Protein AF-A0A524C514-F1 (afdb_monomer_lite)

pLDDT: mean 96.45, std 3.99, range [68.5, 98.69]

Sequence (73 aa):
MKIGYPCINLSMDCRSSRTFRLKNYSESKLIETVYGNLNCLQKILEYNLKYNFYFFRITSDLIPFGSHPIMKF

Secondary structure (DSSP, 8-state):
---EEES--TTSS--S-----GGG--HHHHHHHHHHHHHHHHHHHHHHHHTT--EEEPPGGGSTTTTSTT---

Foldseek 3Di:
DAAEDEQDDPVDPAHLQDEDDPVPDDPVVQCVNLVSSVVVVVVVVVVCVVVRHPDYHHDPSSRYCPPPPVPPD

Structure (mmCIF, N/CA/C/O backbone):
data_AF-A0A524C514-F1
#
_entry.id   AF-A0A524C514-F1
#
loop_
_atom_site.group_PDB
_atom_site.id
_atom_site.type_symbol
_atom_site.label_atom_id
_atom_site.label_alt_id
_atom_site.label_comp_id
_atom_site.label_asym_id
_atom_site.label_entity_id
_atom_site.label_seq_id
_atom_site.pdbx_PDB_ins_code
_atom_site.Cartn_x
_atom_site.Cartn_y
_atom_site.Cartn_z
_atom_site.occupancy
_atom_site.B_iso_or_equiv
_atom_site.auth_seq_id
_atom_site.auth_comp_id
_atom_site.auth_asym_id
_atom_site.auth_atom_id
_atom_site.pdbx_PDB_model_num
ATOM 1 N N . MET A 1 1 ? -24.378 1.142 13.308 1.00 85.44 1 MET A N 1
ATOM 2 C CA . MET A 1 1 ? -23.622 1.839 12.241 1.00 85.44 1 MET A CA 1
ATOM 3 C C . MET A 1 1 ? -22.137 1.554 12.446 1.00 85.44 1 MET A C 1
ATOM 5 O O . MET A 1 1 ? -21.708 1.604 13.590 1.00 85.44 1 MET A O 1
ATOM 9 N N . LYS A 1 2 ? -21.377 1.188 11.403 1.00 93.75 2 LYS A N 1
ATOM 10 C CA . LYS A 1 2 ? -19.922 0.937 11.494 1.00 93.75 2 LYS A CA 1
ATOM 11 C C . LYS A 1 2 ? -19.163 2.162 10.976 1.00 93.75 2 LYS A C 1
ATOM 13 O O . LYS A 1 2 ? -19.557 2.708 9.950 1.00 93.75 2 LYS A O 1
ATOM 18 N N . ILE A 1 3 ? -18.107 2.582 11.674 1.00 96.44 3 ILE A N 1
ATOM 19 C CA . ILE A 1 3 ? -17.264 3.727 11.291 1.00 96.44 3 ILE A CA 1
ATOM 20 C C . ILE A 1 3 ? -15.980 3.213 10.639 1.00 96.44 3 ILE A C 1
ATOM 22 O O . ILE A 1 3 ? -15.476 2.143 10.991 1.00 96.44 3 ILE A O 1
ATOM 26 N N . GLY A 1 4 ? -15.466 3.983 9.684 1.00 97.19 4 GLY A N 1
ATOM 27 C CA . GLY A 1 4 ? -14.242 3.677 8.969 1.00 97.19 4 GLY A CA 1
ATOM 28 C C . GLY A 1 4 ? -13.572 4.897 8.369 1.00 97.19 4 GLY A C 1
ATOM 29 O O . GLY A 1 4 ? -14.126 5.994 8.382 1.00 97.19 4 GLY A O 1
ATOM 30 N N . TYR A 1 5 ? -12.385 4.680 7.814 1.00 97.94 5 TYR A N 1
ATOM 31 C CA . TYR A 1 5 ? -11.600 5.704 7.133 1.00 97.94 5 TYR A CA 1
ATOM 32 C C . TYR A 1 5 ? -10.875 5.113 5.912 1.00 97.94 5 TYR A C 1
ATOM 34 O O . TYR A 1 5 ? -10.763 3.888 5.781 1.00 97.94 5 TYR A O 1
ATOM 42 N N . PRO A 1 6 ? -10.422 5.957 4.970 1.00 97.81 6 PRO A N 1
ATOM 43 C CA . PRO A 1 6 ? -9.787 5.477 3.755 1.00 97.81 6 PRO A CA 1
ATOM 44 C C . PRO A 1 6 ? -8.258 5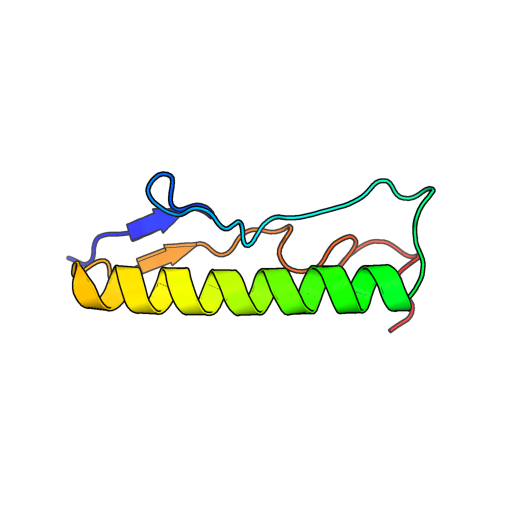.412 3.850 1.00 97.81 6 PRO A C 1
ATOM 46 O O . PRO A 1 6 ? -7.609 6.362 4.275 1.00 97.81 6 PRO A O 1
ATOM 49 N N . CYS A 1 7 ? -7.693 4.341 3.294 1.00 96.81 7 CYS A N 1
ATOM 50 C CA . CYS A 1 7 ? -6.313 4.163 2.833 1.00 96.81 7 CYS A CA 1
ATOM 51 C C . CYS A 1 7 ? -5.193 4.189 3.883 1.00 96.81 7 CYS A C 1
ATOM 53 O O . CYS A 1 7 ? -4.347 3.298 3.866 1.00 96.81 7 CYS A O 1
ATOM 55 N N . ILE A 1 8 ? -5.131 5.207 4.740 1.00 96.38 8 ILE A N 1
ATOM 56 C CA . ILE A 1 8 ? -3.971 5.500 5.587 1.00 96.38 8 ILE A CA 1
ATOM 57 C C . ILE A 1 8 ? -4.387 5.745 7.031 1.00 96.38 8 ILE A C 1
ATOM 59 O O . ILE A 1 8 ? -5.404 6.381 7.293 1.00 96.38 8 ILE A O 1
ATOM 63 N N . ASN A 1 9 ? -3.560 5.281 7.962 1.00 97.31 9 ASN A N 1
ATOM 64 C CA . ASN A 1 9 ? -3.652 5.636 9.369 1.00 97.31 9 ASN A CA 1
ATOM 65 C C . ASN A 1 9 ? -2.515 6.614 9.697 1.00 97.31 9 ASN A C 1
ATOM 67 O O . ASN A 1 9 ? -1.347 6.244 9.615 1.00 97.31 9 ASN A O 1
ATOM 71 N N . LEU A 1 10 ? -2.851 7.862 10.033 1.00 96.31 10 LEU A N 1
ATOM 72 C CA . LEU A 1 10 ? -1.866 8.918 10.309 1.00 96.31 10 LEU A CA 1
ATOM 73 C C . LEU A 1 10 ? -1.160 8.763 11.664 1.00 96.31 10 LEU A C 1
ATOM 75 O O . LEU A 1 10 ? -0.162 9.433 11.903 1.00 96.31 10 LEU A O 1
ATOM 79 N N . SER A 1 11 ? -1.660 7.889 12.537 1.00 95.50 11 SER A N 1
ATOM 80 C CA . SER A 1 11 ? -1.063 7.593 13.841 1.00 95.50 11 SER A CA 1
ATOM 81 C C . SER A 1 11 ? -0.050 6.443 13.794 1.00 95.50 11 SER A C 1
ATOM 83 O O . SER A 1 11 ? 0.462 6.055 14.840 1.00 95.50 11 SER A O 1
ATOM 85 N N . MET A 1 12 ? 0.209 5.861 12.618 1.00 94.75 12 MET A N 1
ATOM 86 C CA . MET A 1 12 ? 1.124 4.731 12.436 1.00 94.75 12 MET A CA 1
ATOM 87 C C . MET A 1 12 ? 2.355 5.121 11.613 1.00 94.75 12 MET A C 1
ATOM 89 O O . MET A 1 12 ? 2.254 5.860 10.637 1.00 94.75 12 MET A O 1
ATOM 93 N N . ASP A 1 13 ? 3.501 4.520 11.936 1.00 94.88 13 ASP A N 1
ATOM 94 C CA . ASP A 1 13 ? 4.779 4.785 11.253 1.00 94.88 13 ASP A CA 1
ATOM 95 C C . ASP A 1 13 ? 4.946 4.046 9.913 1.00 94.88 13 ASP A C 1
ATOM 97 O O . ASP A 1 13 ? 5.962 4.184 9.232 1.00 94.88 13 ASP A O 1
ATOM 101 N N . CYS A 1 14 ? 3.967 3.232 9.510 1.00 95.81 14 CYS A N 1
ATOM 102 C CA . CYS A 1 14 ? 4.003 2.497 8.249 1.00 95.81 14 CYS A CA 1
ATOM 103 C C . CYS A 1 14 ? 2.941 3.000 7.266 1.00 95.81 14 CYS A C 1
ATOM 105 O O . CYS A 1 14 ? 1.937 3.598 7.648 1.00 95.81 14 CYS A O 1
ATOM 107 N N . ARG A 1 15 ? 3.139 2.712 5.971 1.00 95.00 15 ARG A N 1
ATOM 108 C CA . ARG A 1 15 ? 2.150 2.986 4.918 1.00 95.00 15 ARG A CA 1
ATOM 109 C C . ARG A 1 15 ? 1.888 1.747 4.069 1.00 95.00 15 ARG A C 1
ATOM 111 O O . ARG A 1 15 ? 2.831 1.091 3.638 1.00 95.00 15 ARG A O 1
ATOM 118 N N . SER A 1 16 ? 0.613 1.478 3.791 1.00 97.38 16 SER A N 1
ATOM 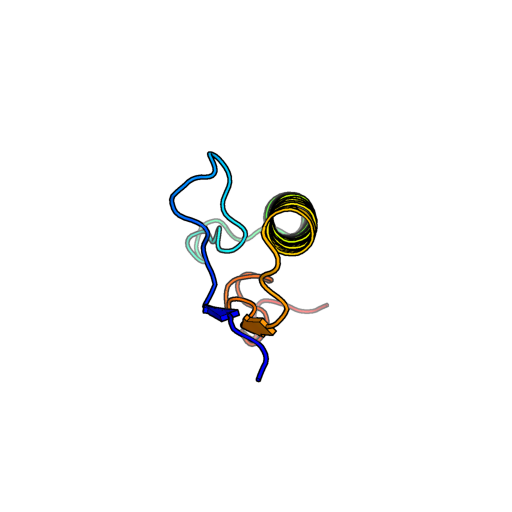119 C CA . SER A 1 16 ? 0.149 0.437 2.860 1.00 97.38 16 SER A CA 1
ATOM 120 C C . SER A 1 16 ? 0.074 0.916 1.402 1.00 97.38 16 SER A C 1
ATOM 122 O O . SER A 1 16 ? -0.268 0.140 0.518 1.00 97.38 16 SER A O 1
ATOM 124 N N . SER A 1 17 ? 0.391 2.190 1.147 1.00 97.44 17 SER A N 1
ATOM 125 C CA . SER A 1 17 ? 0.303 2.867 -0.155 1.00 97.44 17 SER A CA 1
ATOM 126 C C . SER A 1 17 ? 1.666 3.225 -0.749 1.00 97.44 17 SER A C 1
ATOM 128 O O . SER A 1 17 ? 1.804 4.226 -1.453 1.00 97.44 17 SER A O 1
ATOM 130 N N . ARG A 1 18 ? 2.722 2.467 -0.427 1.00 97.31 18 ARG A N 1
ATOM 131 C CA . ARG A 1 18 ? 4.042 2.745 -1.003 1.00 97.31 18 ARG A CA 1
ATOM 132 C C . ARG A 1 18 ? 4.017 2.371 -2.478 1.00 97.31 18 ARG A C 1
ATOM 134 O O . ARG A 1 18 ? 3.571 1.289 -2.842 1.00 97.31 18 ARG A O 1
ATOM 141 N N . THR A 1 19 ? 4.550 3.263 -3.298 1.00 97.25 19 THR A N 1
ATOM 142 C CA . THR A 1 19 ? 4.752 3.069 -4.731 1.00 97.25 19 THR A CA 1
ATOM 143 C C . THR A 1 19 ? 6.150 3.553 -5.110 1.00 97.25 19 THR A C 1
ATOM 145 O O . THR A 1 19 ? 6.883 4.113 -4.290 1.00 97.25 19 THR A O 1
ATOM 148 N N . PHE A 1 20 ? 6.545 3.336 -6.355 1.00 97.56 20 PHE A N 1
ATOM 149 C CA . PHE A 1 20 ? 7.817 3.788 -6.900 1.00 97.56 20 PHE A CA 1
ATOM 150 C C . PHE A 1 20 ? 7.624 4.282 -8.332 1.00 97.56 20 PHE A C 1
ATOM 152 O O . PHE A 1 20 ? 6.599 4.050 -8.961 1.00 97.56 20 PHE A O 1
ATOM 159 N N . ARG A 1 21 ? 8.608 5.012 -8.862 1.00 97.50 21 ARG A N 1
ATOM 160 C CA . ARG A 1 21 ? 8.547 5.498 -10.248 1.00 97.50 21 ARG A CA 1
ATOM 161 C C . ARG A 1 21 ? 8.697 4.335 -11.225 1.00 97.50 21 ARG A C 1
ATOM 163 O O . ARG A 1 21 ? 9.567 3.497 -11.016 1.00 97.50 21 ARG A O 1
ATOM 170 N N . LEU A 1 22 ? 7.966 4.374 -12.340 1.00 96.94 22 LEU A N 1
ATOM 171 C CA . LEU A 1 22 ? 7.998 3.342 -13.387 1.00 96.94 22 LEU A CA 1
ATOM 172 C C . LEU A 1 22 ? 9.420 3.031 -13.888 1.00 96.94 22 LEU A C 1
ATOM 174 O O . LEU A 1 22 ? 9.755 1.879 -14.123 1.00 96.94 22 LEU A O 1
ATOM 178 N N . LYS A 1 23 ? 10.296 4.042 -13.960 1.00 97.62 23 LYS A N 1
ATOM 179 C CA . LYS A 1 23 ? 11.711 3.869 -14.342 1.00 97.62 23 LYS A CA 1
ATOM 180 C C . LYS A 1 23 ? 12.510 2.915 -13.437 1.00 97.62 23 LYS A C 1
ATOM 182 O O . LYS A 1 23 ? 13.562 2.447 -13.840 1.00 97.62 23 LYS A O 1
ATOM 187 N N . ASN A 1 24 ? 12.044 2.682 -12.209 1.00 96.56 24 ASN A N 1
ATOM 188 C CA . ASN A 1 24 ? 12.682 1.810 -11.222 1.00 96.56 24 ASN A CA 1
ATOM 189 C C . ASN A 1 24 ? 11.984 0.442 -11.141 1.00 96.56 24 ASN A C 1
ATOM 191 O O . ASN A 1 24 ? 12.127 -0.250 -10.133 1.00 96.56 24 ASN A O 1
ATOM 195 N N . TYR A 1 25 ? 11.160 0.095 -12.133 1.00 96.75 25 TYR A N 1
ATOM 196 C CA . TYR A 1 25 ? 10.409 -1.148 -12.119 1.00 96.75 25 TYR A CA 1
ATOM 197 C C . TYR A 1 25 ? 11.335 -2.352 -12.284 1.00 96.75 25 TYR A C 1
ATOM 199 O O . TYR A 1 25 ? 12.028 -2.498 -13.288 1.00 96.75 25 TYR A O 1
ATOM 207 N N . SER A 1 26 ? 11.295 -3.230 -11.290 1.00 96.31 26 SER A N 1
ATOM 208 C CA . SER A 1 26 ? 11.786 -4.599 -11.349 1.00 96.31 26 SER A CA 1
ATOM 209 C C . SER A 1 26 ? 10.812 -5.480 -10.574 1.00 96.31 26 SER A C 1
ATOM 211 O O . SER A 1 26 ? 10.138 -5.010 -9.654 1.00 96.31 26 SER A O 1
ATOM 213 N N . GLU A 1 27 ? 10.753 -6.762 -10.918 1.00 95.75 27 GLU A N 1
ATOM 214 C CA . GLU A 1 27 ? 9.929 -7.735 -10.197 1.00 95.75 27 GLU A CA 1
ATOM 215 C C . GLU A 1 27 ? 10.305 -7.797 -8.708 1.00 95.75 27 GLU A C 1
ATOM 217 O O . GLU A 1 27 ? 9.437 -7.724 -7.843 1.00 95.75 27 GLU A O 1
ATOM 222 N N . SER A 1 28 ? 11.605 -7.798 -8.399 1.00 97.12 28 SER A N 1
ATOM 223 C CA . SER A 1 28 ? 12.104 -7.768 -7.020 1.00 97.12 28 SER A CA 1
ATOM 224 C C . SER A 1 28 ? 11.596 -6.559 -6.231 1.00 97.12 28 SER A C 1
ATOM 226 O O . SER A 1 28 ? 11.123 -6.707 -5.106 1.00 97.12 28 SER A O 1
ATOM 228 N N . LYS A 1 29 ? 11.630 -5.364 -6.835 1.00 97.19 29 LYS A N 1
ATOM 229 C CA . LYS A 1 29 ? 11.163 -4.128 -6.202 1.00 97.19 29 LYS A CA 1
ATOM 230 C C . LYS A 1 29 ? 9.648 -4.106 -6.042 1.00 97.19 29 LYS A C 1
ATOM 232 O O . LYS A 1 29 ? 9.147 -3.598 -5.038 1.00 97.19 29 LYS A O 1
ATOM 237 N N . LEU A 1 30 ? 8.920 -4.658 -7.011 1.00 97.25 30 LEU A N 1
ATOM 238 C CA . LEU A 1 30 ? 7.476 -4.834 -6.918 1.00 97.25 30 LEU A CA 1
ATOM 239 C C . LEU A 1 30 ? 7.123 -5.739 -5.733 1.00 97.25 30 LEU A C 1
ATOM 241 O O . LEU A 1 30 ? 6.371 -5.306 -4.863 1.00 97.25 30 LEU A O 1
ATOM 245 N N . ILE A 1 31 ? 7.710 -6.937 -5.660 1.00 97.25 31 ILE A N 1
ATOM 246 C CA . ILE A 1 31 ? 7.468 -7.911 -4.586 1.00 97.25 31 ILE A CA 1
ATOM 247 C C . ILE A 1 31 ? 7.807 -7.310 -3.218 1.00 97.25 31 ILE A C 1
ATOM 249 O O . ILE A 1 31 ? 6.982 -7.364 -2.309 1.00 97.25 31 ILE A O 1
ATOM 253 N N . GLU A 1 32 ? 8.972 -6.672 -3.074 1.00 98.25 32 GLU A N 1
ATOM 254 C CA . GLU A 1 32 ? 9.381 -5.999 -1.832 1.00 98.25 32 GLU A CA 1
ATOM 255 C C . GLU A 1 32 ? 8.366 -4.921 -1.403 1.00 98.25 32 GLU A C 1
ATOM 257 O O . GLU A 1 32 ? 7.969 -4.818 -0.232 1.00 98.25 32 GLU A O 1
ATOM 262 N N . THR A 1 33 ? 7.908 -4.114 -2.365 1.00 98.12 33 THR A N 1
ATOM 263 C CA . THR A 1 33 ? 6.957 -3.031 -2.104 1.00 98.12 33 THR A CA 1
ATOM 264 C C . THR A 1 33 ? 5.594 -3.585 -1.692 1.00 98.12 33 THR A C 1
ATOM 266 O O . THR A 1 33 ? 5.058 -3.151 -0.668 1.00 98.12 33 THR A O 1
ATOM 269 N N . VAL A 1 34 ? 5.072 -4.570 -2.431 1.00 98.19 34 VAL A N 1
ATOM 270 C CA . VAL A 1 34 ? 3.797 -5.250 -2.151 1.00 98.19 34 VAL A CA 1
ATOM 271 C C . VAL A 1 34 ? 3.843 -5.936 -0.790 1.00 98.19 34 VAL A C 1
ATOM 273 O O . VAL A 1 34 ? 2.939 -5.736 0.019 1.00 98.19 34 VAL A O 1
ATOM 276 N N . TYR A 1 35 ? 4.919 -6.663 -0.484 1.00 98.50 35 TYR A N 1
ATOM 277 C CA . TYR A 1 35 ? 5.084 -7.350 0.794 1.00 98.50 35 TYR A CA 1
ATOM 278 C C . TYR A 1 35 ? 4.975 -6.383 1.975 1.00 98.50 35 TYR A C 1
ATOM 280 O O . TYR A 1 35 ? 4.168 -6.583 2.883 1.00 98.50 35 TYR A O 1
ATOM 288 N N . GLY A 1 36 ? 5.730 -5.281 1.962 1.00 98.50 36 GLY A N 1
ATOM 289 C CA . GLY A 1 36 ? 5.630 -4.333 3.072 1.00 98.50 36 GLY A CA 1
ATOM 290 C C . GLY A 1 36 ? 4.330 -3.510 3.064 1.00 98.50 36 GLY A C 1
ATOM 291 O O . GLY A 1 36 ? 3.899 -3.080 4.134 1.00 98.50 36 GLY A O 1
ATOM 292 N N . ASN A 1 37 ? 3.667 -3.333 1.912 1.00 98.56 37 ASN A N 1
ATOM 293 C CA . ASN A 1 37 ? 2.332 -2.729 1.859 1.00 98.56 37 ASN A CA 1
ATOM 294 C C . ASN A 1 37 ? 1.290 -3.628 2.540 1.00 98.56 37 ASN A C 1
ATOM 296 O O . ASN A 1 37 ? 0.517 -3.136 3.362 1.00 98.56 37 ASN A O 1
ATOM 300 N N . LEU A 1 38 ? 1.310 -4.936 2.257 1.00 98.69 38 LEU A N 1
ATOM 301 C CA . LEU A 1 38 ? 0.449 -5.939 2.892 1.00 98.69 38 LEU A CA 1
ATOM 302 C C . LEU A 1 38 ? 0.729 -6.061 4.393 1.00 98.69 38 LEU A C 1
ATOM 304 O O . LEU A 1 38 ? -0.206 -6.054 5.190 1.00 98.69 38 LEU A O 1
ATOM 308 N N . ASN A 1 39 ? 2.004 -6.071 4.793 1.00 98.56 39 ASN A N 1
ATOM 309 C CA . ASN A 1 39 ? 2.389 -6.073 6.205 1.00 98.56 39 ASN A CA 1
ATOM 310 C C . ASN A 1 39 ? 1.840 -4.835 6.940 1.00 98.56 39 ASN A C 1
ATOM 312 O O . ASN A 1 39 ? 1.302 -4.938 8.039 1.00 98.56 39 ASN A O 1
ATOM 316 N N . CYS A 1 40 ? 1.923 -3.647 6.333 1.00 98.38 40 CYS A N 1
ATOM 317 C CA . CYS A 1 40 ? 1.341 -2.454 6.945 1.00 98.38 40 CYS A CA 1
ATOM 318 C C . CYS A 1 40 ? -0.195 -2.476 6.945 1.00 98.38 40 CYS A C 1
ATOM 320 O O . CYS A 1 40 ? -0.807 -2.056 7.924 1.00 98.38 40 CYS A O 1
ATOM 322 N N . LEU A 1 41 ? -0.830 -2.989 5.885 1.00 98.62 41 LEU A N 1
ATOM 323 C CA . LEU A 1 41 ? -2.281 -3.167 5.840 1.00 98.62 41 LEU A CA 1
ATOM 324 C C . LEU A 1 41 ? -2.763 -4.054 6.992 1.00 98.62 41 LEU A C 1
ATOM 326 O O . LEU A 1 41 ? -3.716 -3.684 7.670 1.00 98.62 41 LEU A O 1
ATOM 330 N N . GLN A 1 42 ? -2.083 -5.171 7.258 1.00 98.62 42 GLN A N 1
ATOM 331 C CA . GLN A 1 42 ? -2.400 -6.029 8.397 1.00 98.62 42 GLN A CA 1
ATOM 332 C C . GLN A 1 42 ? -2.348 -5.246 9.715 1.00 98.62 42 GLN A C 1
ATOM 334 O O . GLN A 1 42 ? -3.322 -5.251 10.465 1.00 98.62 42 GLN A O 1
ATOM 339 N N . LYS A 1 43 ? -1.270 -4.491 9.957 1.00 98.44 43 LYS A N 1
ATOM 340 C CA . LYS A 1 43 ? -1.138 -3.657 11.163 1.00 98.44 43 LYS A CA 1
ATOM 341 C C . LYS A 1 43 ? -2.244 -2.601 11.277 1.00 98.44 43 LYS A C 1
ATOM 343 O O . LYS A 1 43 ? -2.723 -2.333 12.376 1.00 98.44 43 LYS A O 1
ATOM 348 N N . ILE A 1 44 ? -2.673 -2.011 10.158 1.00 98.31 44 ILE A N 1
ATOM 349 C CA . ILE A 1 44 ? -3.813 -1.082 10.122 1.00 98.31 44 ILE A CA 1
ATOM 350 C C . ILE A 1 44 ? -5.104 -1.798 10.538 1.00 98.31 44 ILE A C 1
ATOM 352 O O . ILE A 1 44 ? -5.875 -1.251 11.321 1.00 98.31 44 ILE A O 1
ATOM 356 N N . LEU A 1 45 ? -5.351 -3.015 10.049 1.00 98.31 45 LEU A N 1
ATOM 357 C CA . LEU A 1 45 ? -6.547 -3.785 10.405 1.00 98.31 45 LEU A CA 1
ATOM 358 C C . LEU A 1 45 ? -6.539 -4.220 11.879 1.00 98.31 45 LEU A C 1
ATOM 360 O O . LEU A 1 45 ? -7.571 -4.133 12.541 1.00 98.31 45 LEU A O 1
ATOM 364 N N . GLU A 1 46 ? -5.382 -4.612 12.413 1.00 98.44 46 GLU A N 1
ATOM 365 C CA . GLU A 1 46 ? -5.194 -4.914 13.839 1.00 98.44 46 GLU A CA 1
ATOM 366 C C . GLU A 1 46 ? -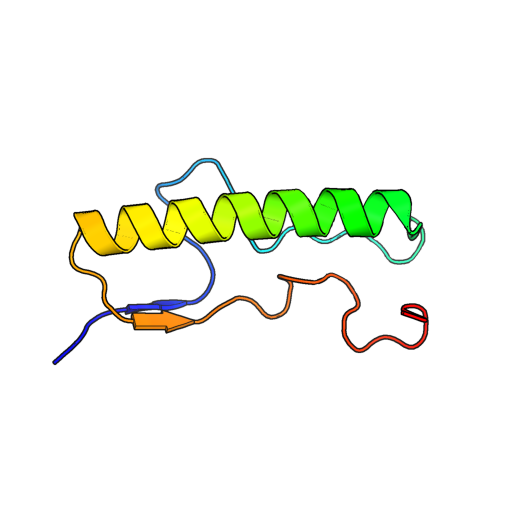5.442 -3.675 14.715 1.00 98.44 46 GLU A C 1
ATOM 368 O O . GLU A 1 46 ? -6.165 -3.745 15.713 1.00 98.44 46 GLU A O 1
ATOM 373 N N . TYR A 1 47 ? -4.914 -2.513 14.311 1.00 98.00 47 TYR A N 1
ATOM 374 C CA . TYR A 1 47 ? -5.208 -1.234 14.958 1.00 98.00 47 TYR A CA 1
ATOM 375 C C . TYR A 1 47 ? -6.711 -0.934 14.918 1.00 98.00 47 TYR A C 1
ATOM 377 O O . TYR A 1 47 ? -7.317 -0.593 15.931 1.00 98.00 47 TYR A O 1
ATOM 385 N N . ASN A 1 48 ? -7.338 -1.097 13.757 1.00 97.94 48 ASN A N 1
ATOM 386 C CA . ASN A 1 48 ? -8.757 -0.822 13.572 1.00 97.94 48 ASN A CA 1
ATOM 387 C C . ASN A 1 48 ? -9.628 -1.683 14.483 1.00 97.94 48 ASN A C 1
ATOM 389 O O . ASN A 1 48 ? -10.528 -1.153 15.132 1.00 97.94 48 ASN A O 1
ATOM 393 N N . LEU A 1 49 ? -9.308 -2.974 14.600 1.00 97.94 49 LEU A N 1
ATOM 394 C CA . LEU A 1 49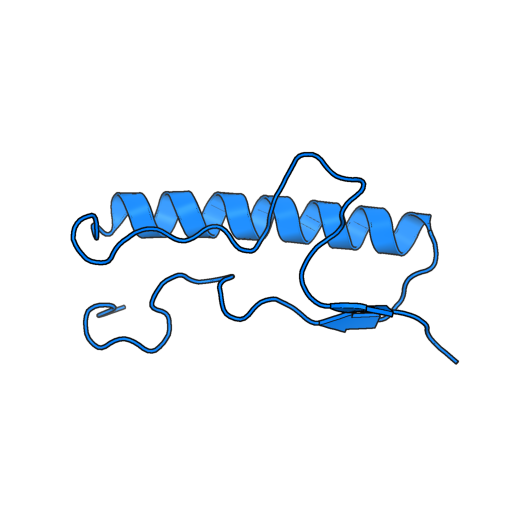 ? -9.981 -3.881 15.521 1.00 97.94 49 LEU A CA 1
ATOM 395 C C . LEU A 1 49 ? -9.846 -3.412 16.976 1.00 97.94 49 LEU A C 1
ATOM 397 O O . LEU A 1 49 ? -10.841 -3.381 17.695 1.00 97.94 49 LEU A O 1
ATOM 401 N N . LYS A 1 50 ? -8.645 -2.986 17.391 1.00 98.00 50 LYS A N 1
ATOM 402 C CA . LYS A 1 50 ? -8.373 -2.478 18.746 1.00 98.00 50 LYS A CA 1
ATOM 403 C C . LYS A 1 50 ? -9.161 -1.205 19.088 1.00 98.00 50 LYS A C 1
ATOM 405 O O . LYS A 1 50 ? -9.531 -1.021 20.244 1.00 98.00 50 LYS A O 1
ATOM 410 N N . TYR A 1 51 ? -9.404 -0.332 18.111 1.00 97.31 51 TYR A N 1
ATOM 411 C CA . TYR A 1 51 ? -10.075 0.964 18.306 1.00 97.31 51 TYR A CA 1
ATOM 412 C C . TYR A 1 51 ? -11.509 1.012 17.750 1.00 97.31 51 TYR A C 1
ATOM 414 O O . TYR A 1 51 ? -12.085 2.089 17.619 1.00 97.31 51 TYR A O 1
ATOM 422 N N . ASN A 1 52 ? -12.110 -0.147 17.463 1.00 97.25 52 ASN A N 1
ATOM 423 C CA . ASN A 1 52 ? -13.495 -0.289 16.998 1.00 97.25 52 ASN A CA 1
ATOM 424 C C . ASN A 1 52 ? -13.810 0.421 15.662 1.00 97.25 52 ASN A C 1
ATOM 426 O O . ASN A 1 52 ? -14.947 0.829 15.410 1.00 97.25 52 ASN A O 1
ATOM 430 N N . PHE A 1 53 ? -12.820 0.529 14.771 1.00 97.81 53 PHE A N 1
ATOM 431 C CA . PHE A 1 53 ? -13.038 0.879 13.368 1.00 97.81 53 PHE A CA 1
ATOM 432 C C . PHE A 1 53 ? -13.336 -0.397 12.578 1.00 97.81 53 PHE A C 1
ATOM 434 O O . PHE A 1 53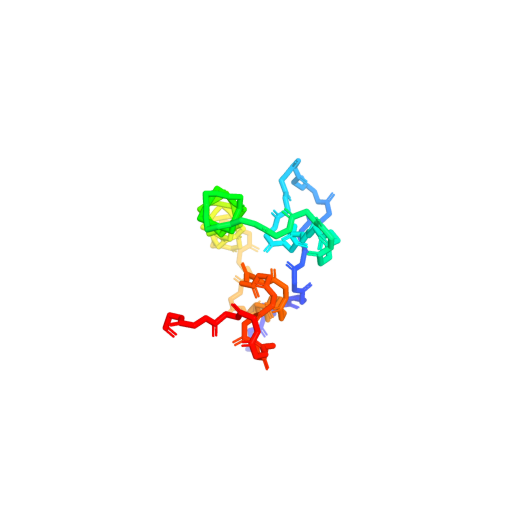 ? -12.481 -1.263 12.417 1.00 97.81 53 PHE A O 1
ATOM 441 N N . TYR A 1 54 ? -14.556 -0.528 12.063 1.00 97.56 54 TYR A N 1
ATOM 442 C CA . TYR A 1 54 ? -15.019 -1.762 11.409 1.00 97.56 54 TYR A CA 1
ATOM 443 C C . TYR A 1 54 ? -15.280 -1.600 9.913 1.00 97.56 54 TYR A C 1
ATOM 445 O O . TYR A 1 54 ? -15.902 -2.463 9.291 1.00 97.56 54 TYR A O 1
ATOM 453 N N . PHE A 1 55 ? -14.838 -0.487 9.334 1.00 98.12 55 PHE A N 1
ATOM 454 C CA . PHE A 1 55 ? -14.853 -0.265 7.900 1.00 98.12 55 PHE A CA 1
ATOM 455 C C . PHE A 1 55 ? -13.531 0.373 7.469 1.00 98.12 55 PHE A C 1
ATOM 457 O O . PHE A 1 55 ? -12.986 1.230 8.160 1.00 98.12 55 PHE A O 1
ATOM 464 N N . PHE A 1 56 ? -12.974 -0.070 6.347 1.00 98.12 56 PHE A N 1
ATOM 465 C CA . PHE A 1 56 ? -11.703 0.444 5.855 1.00 98.12 56 PHE A CA 1
ATOM 466 C C . PHE A 1 56 ? -11.652 0.322 4.336 1.00 98.12 56 PHE A C 1
ATOM 468 O O . PHE A 1 56 ? -11.905 -0.752 3.789 1.00 98.12 56 PHE A O 1
ATOM 475 N N . ARG A 1 57 ? -11.324 1.419 3.648 1.00 98.38 57 ARG A N 1
ATOM 476 C CA . ARG A 1 57 ? -11.102 1.394 2.198 1.00 98.38 57 ARG A CA 1
ATOM 477 C C . ARG A 1 57 ? -9.623 1.162 1.933 1.00 98.38 57 ARG A C 1
ATOM 479 O O . ARG A 1 57 ? -8.804 2.007 2.282 1.00 98.38 57 ARG A O 1
ATOM 486 N N . ILE A 1 58 ? -9.291 0.060 1.278 1.00 98.44 58 ILE A N 1
ATOM 487 C CA . ILE A 1 58 ? -7.919 -0.241 0.861 1.00 98.44 58 ILE A CA 1
ATOM 488 C C . ILE A 1 58 ? -7.471 0.772 -0.207 1.00 98.44 58 ILE A C 1
ATOM 490 O O . ILE A 1 58 ? -8.270 1.233 -1.022 1.00 98.44 58 ILE A O 1
ATOM 494 N N . THR A 1 59 ? -6.194 1.150 -0.179 1.00 97.88 59 THR A N 1
ATOM 495 C CA . THR A 1 59 ? -5.603 2.025 -1.199 1.00 97.88 59 THR A CA 1
ATOM 496 C C . THR A 1 59 ? -5.496 1.325 -2.560 1.00 97.88 59 THR A C 1
ATOM 498 O O . THR A 1 59 ? -5.209 0.132 -2.629 1.00 97.88 59 THR A O 1
ATOM 501 N N . SER A 1 60 ? -5.656 2.072 -3.654 1.00 96.94 60 SER A N 1
ATOM 502 C CA . SER A 1 60 ? -5.348 1.586 -5.008 1.00 96.94 60 SER A CA 1
ATOM 503 C C . SER A 1 60 ? -3.857 1.299 -5.199 1.00 96.94 60 SER A C 1
ATOM 505 O O . SER A 1 60 ? -3.492 0.448 -6.000 1.00 96.94 60 SER A O 1
ATOM 507 N N . ASP A 1 61 ? -2.999 1.961 -4.420 1.00 97.06 61 ASP A N 1
ATOM 508 C CA . ASP A 1 61 ? -1.543 1.800 -4.482 1.00 97.06 61 ASP A CA 1
ATOM 509 C C . ASP A 1 61 ? -1.037 0.566 -3.718 1.00 97.06 61 ASP A C 1
ATOM 511 O O . ASP A 1 61 ? 0.171 0.409 -3.546 1.00 97.06 61 ASP A O 1
ATOM 515 N N . LEU A 1 62 ? -1.936 -0.304 -3.227 1.00 98.06 62 LEU A N 1
ATOM 516 C CA . LEU A 1 62 ? -1.550 -1.513 -2.490 1.00 98.06 62 LEU A CA 1
ATOM 517 C C . LEU A 1 62 ? -0.595 -2.369 -3.331 1.00 98.06 62 LEU A C 1
ATOM 519 O O . LEU A 1 62 ? 0.427 -2.839 -2.825 1.00 98.06 62 LEU A O 1
ATOM 523 N N . ILE A 1 63 ? -0.921 -2.503 -4.619 1.00 97.50 63 ILE A N 1
ATOM 524 C CA . ILE A 1 63 ? -0.099 -3.151 -5.636 1.00 97.50 63 ILE A CA 1
ATOM 525 C C . ILE A 1 63 ? 0.328 -2.085 -6.659 1.00 97.50 63 ILE A C 1
ATOM 527 O O . ILE A 1 63 ? -0.477 -1.699 -7.513 1.00 97.50 63 ILE A O 1
ATOM 531 N N . PRO A 1 64 ? 1.580 -1.587 -6.597 1.00 97.06 64 PRO A N 1
ATOM 532 C CA . PRO A 1 64 ? 2.082 -0.608 -7.555 1.00 97.06 64 PRO A CA 1
ATOM 533 C C . PRO A 1 64 ? 1.961 -1.134 -8.980 1.00 97.06 64 PRO A C 1
ATOM 535 O O . PRO A 1 64 ? 2.439 -2.225 -9.267 1.00 97.06 64 PRO A O 1
ATOM 538 N N . PHE A 1 65 ? 1.374 -0.340 -9.877 1.00 96.75 65 PHE A N 1
ATOM 539 C CA . PHE A 1 65 ? 1.208 -0.696 -11.291 1.00 96.75 65 PHE A CA 1
ATOM 540 C C . PHE A 1 65 ? 0.272 -1.887 -11.558 1.00 96.75 65 PHE A C 1
ATOM 542 O O . PHE A 1 65 ? 0.340 -2.455 -12.642 1.00 96.75 65 PHE A O 1
ATOM 549 N N . GLY A 1 66 ? -0.638 -2.210 -10.626 1.00 95.25 66 GLY A N 1
ATOM 550 C CA . GLY A 1 66 ? -1.588 -3.332 -10.730 1.00 95.25 66 GLY A CA 1
ATOM 551 C C . GLY A 1 66 ? -2.387 -3.413 -12.038 1.00 95.25 66 GLY A C 1
ATOM 552 O O . GLY A 1 66 ? -2.735 -4.495 -12.489 1.00 95.25 66 GLY A O 1
ATOM 553 N N . SER A 1 67 ? -2.664 -2.269 -12.664 1.00 95.62 67 SER A N 1
ATOM 554 C CA . SER A 1 67 ? -3.394 -2.173 -13.934 1.00 95.62 67 SER A CA 1
ATOM 555 C C . SER A 1 67 ? -2.520 -1.754 -15.122 1.00 95.62 67 SER A C 1
ATOM 557 O O . SER A 1 67 ? -3.040 -1.476 -16.201 1.00 95.62 67 SER A O 1
ATOM 559 N N . HIS A 1 68 ? -1.207 -1.605 -14.934 1.00 96.75 68 HIS A N 1
ATOM 560 C CA . HIS A 1 68 ? -0.308 -1.113 -15.975 1.00 96.75 68 HIS A CA 1
ATOM 561 C C . HIS A 1 68 ? 0.235 -2.284 -16.813 1.00 96.75 68 HIS A C 1
ATOM 563 O O . HIS A 1 68 ? 0.703 -3.258 -16.227 1.00 96.75 68 HIS A O 1
ATOM 569 N N . PRO A 1 69 ? 0.352 -2.167 -18.151 1.00 95.75 69 PRO A N 1
ATOM 570 C CA . PRO A 1 69 ? 0.852 -3.242 -19.030 1.00 95.75 69 PRO A CA 1
ATOM 571 C C . PRO A 1 69 ? 2.277 -3.761 -18.752 1.00 95.75 69 PRO A C 1
ATOM 573 O O . PRO A 1 69 ? 2.729 -4.720 -19.373 1.00 95.75 69 PRO A O 1
ATOM 576 N N . ILE A 1 70 ? 3.022 -3.099 -17.861 1.00 94.81 70 ILE A N 1
ATOM 577 C CA . ILE A 1 70 ? 4.369 -3.533 -17.452 1.00 94.81 70 ILE A CA 1
ATOM 578 C C . ILE A 1 70 ? 4.300 -4.706 -16.468 1.00 94.81 70 ILE A C 1
ATOM 580 O O . ILE A 1 70 ? 5.243 -5.491 -16.375 1.00 94.81 70 ILE A O 1
ATOM 584 N N . MET A 1 71 ? 3.185 -4.816 -15.741 1.00 90.81 71 MET A N 1
ATOM 585 C CA . MET A 1 71 ? 2.900 -5.924 -14.851 1.00 90.81 71 MET A CA 1
ATOM 586 C C . MET A 1 71 ? 2.397 -7.088 -15.700 1.00 90.81 71 MET A C 1
ATOM 588 O O . MET A 1 71 ? 1.265 -7.084 -16.168 1.00 90.81 71 MET A O 1
ATOM 592 N N . LYS A 1 72 ? 3.289 -8.049 -15.951 1.00 86.44 72 LYS A N 1
ATOM 593 C CA . LYS A 1 72 ? 3.037 -9.235 -16.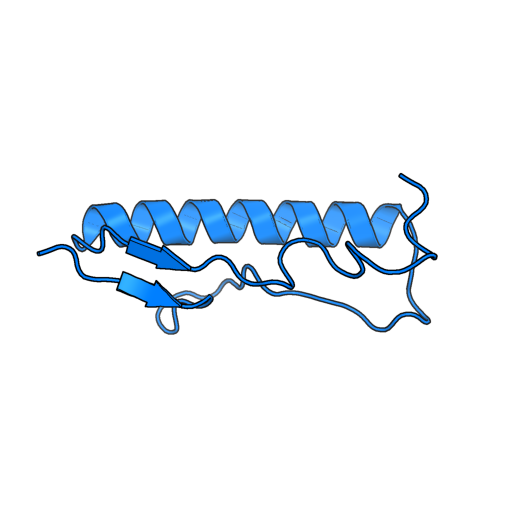787 1.00 86.44 72 LYS A CA 1
ATOM 594 C C . LYS A 1 72 ? 2.743 -10.500 -15.970 1.00 86.44 72 LYS A C 1
ATOM 596 O O . LYS A 1 72 ? 2.929 -11.599 -16.484 1.00 86.44 72 LYS A O 1
ATOM 601 N N . PHE A 1 73 ? 2.384 -10.321 -14.703 1.00 68.50 73 PHE A N 1
ATOM 602 C CA . PHE A 1 73 ? 2.039 -11.408 -13.794 1.00 68.50 73 PHE A CA 1
ATOM 603 C C . PHE A 1 73 ? 0.568 -11.788 -13.928 1.00 68.50 73 PHE A C 1
ATOM 605 O O . PHE A 1 73 ? -0.243 -10.861 -14.155 1.00 68.50 73 PHE A O 1
#

Radius of gyration: 13.72 Å; chains: 1; bounding box: 36×20×38 Å